Protein AF-A0A0Q7BY85-F1 (afdb_monomer)

Foldseek 3Di:
DDDDDDDDDDDDDPPDDPPPPPPPPPPPPPPPPPPVLQDAALVQCVFQPCLFVLCQVQDDDDADPAKFKKKWKFWAAQQFTHDIDIDRDDPVRSVSNVVSNRVTGTHDPVDGTHMYMWIWMAHHPVVDGIGIGGDDPPPVVVVVVSDDDD

pLDDT: mean 77.06, std 17.17, range [41.84, 96.75]

Secondary structure (DSSP, 8-state):
---------------------------------------EE--HHHHSTT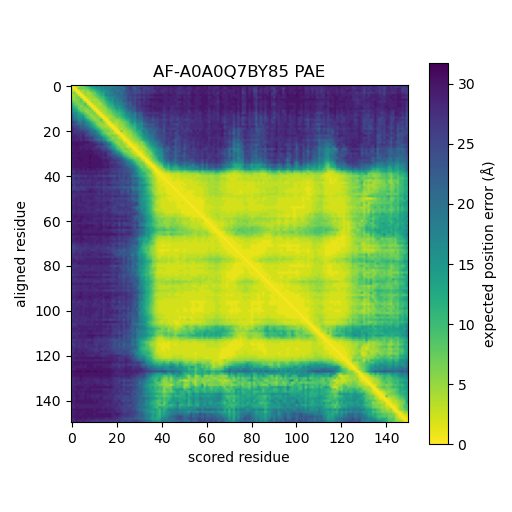HHHHHHHH--PPP-SS-EEEEEEEEEETTEEEEEEEES--HHHHHHHHHHHTT------S-SSEEEEEEEEE--TTS-SEEEEEPPTT-HHHHTTSSPP-

Mean predicted aligned error: 13.97 Å

Radius of gyration: 30.47 Å; Cα contacts (8 Å, |Δi|>4): 196; chains: 1; bounding box: 104×59×35 Å

Solvent-accessible surface area (backbone atoms only — not comparable to full-atom values): 9446 Å² total; per-residue (Å²): 135,90,84,86,87,78,92,80,89,78,90,77,80,89,77,83,72,79,81,79,79,73,79,73,80,70,66,78,79,76,71,78,73,67,67,71,66,60,65,76,37,33,68,52,63,82,39,26,62,64,49,48,58,50,44,44,72,61,52,84,72,79,81,37,92,62,63,45,70,23,40,42,32,33,28,34,50,87,28,38,56,39,80,76,45,72,45,81,58,57,76,83,51,50,62,56,53,53,57,44,52,54,68,47,67,30,62,61,86,84,62,74,63,42,31,39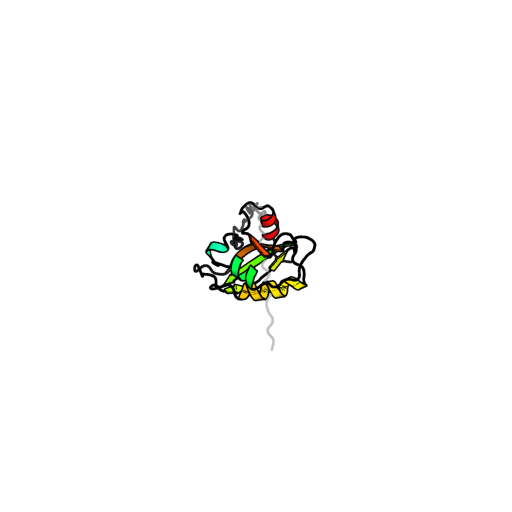,40,35,38,39,35,38,37,17,74,90,70,69,47,62,44,60,43,67,46,62,94,82,40,73,70,55,72,72,59,76,57,77,86,130

Structure (mmCIF, N/CA/C/O backbone):
data_AF-A0A0Q7BY85-F1
#
_entry.id   AF-A0A0Q7BY85-F1
#
loop_
_atom_site.group_PDB
_atom_site.id
_atom_site.type_symbol
_atom_site.label_atom_id
_atom_site.label_alt_id
_atom_site.label_comp_id
_atom_site.label_asym_id
_atom_site.label_entity_id
_atom_site.label_seq_id
_atom_site.pdbx_PDB_ins_code
_atom_site.Cartn_x
_atom_site.Cartn_y
_atom_site.Cartn_z
_atom_site.occupancy
_atom_site.B_iso_or_equiv
_atom_site.auth_seq_id
_atom_site.auth_comp_id
_atom_site.auth_asym_id
_atom_site.auth_atom_id
_atom_site.pdbx_PDB_model_num
ATOM 1 N N . MET A 1 1 ? -81.383 16.362 3.236 1.00 42.00 1 MET A N 1
ATOM 2 C CA . MET A 1 1 ? -81.939 17.353 4.188 1.00 42.00 1 MET A CA 1
ATOM 3 C C . MET A 1 1 ? -80.758 17.997 4.906 1.00 42.00 1 MET A C 1
ATOM 5 O O . MET A 1 1 ? -80.122 17.336 5.704 1.00 42.00 1 MET A O 1
ATOM 9 N N . SER A 1 2 ? -80.199 19.069 4.348 1.00 50.09 2 SER A N 1
ATOM 10 C CA . SER A 1 2 ? -80.450 20.468 4.737 1.00 50.09 2 SER A CA 1
ATOM 11 C C . SER A 1 2 ? -80.138 20.751 6.209 1.00 50.09 2 SER A C 1
ATOM 13 O O . SER A 1 2 ? -80.905 20.327 7.070 1.00 50.09 2 SER A O 1
ATOM 15 N N . ARG A 1 3 ? -79.041 21.482 6.465 1.00 54.78 3 ARG A N 1
ATOM 16 C CA . ARG A 1 3 ? -78.915 22.456 7.562 1.00 54.78 3 ARG A CA 1
ATOM 17 C C . ARG A 1 3 ? -77.667 23.331 7.398 1.00 54.78 3 ARG A C 1
ATOM 19 O O . ARG A 1 3 ? -76.546 22.934 7.685 1.00 54.78 3 ARG A O 1
ATOM 26 N N . THR A 1 4 ? -77.934 24.518 6.871 1.00 55.81 4 THR A N 1
ATOM 27 C CA . THR A 1 4 ? -77.154 25.756 6.932 1.00 55.81 4 THR A CA 1
ATOM 28 C C . THR A 1 4 ? -77.081 26.326 8.360 1.00 55.81 4 THR A C 1
ATOM 30 O O . THR A 1 4 ? -77.811 25.868 9.238 1.00 55.81 4 THR A O 1
ATOM 33 N N . PHE A 1 5 ? -76.280 27.399 8.495 1.00 54.56 5 PHE A N 1
ATOM 34 C CA . PHE A 1 5 ? -76.101 28.354 9.613 1.00 54.56 5 PHE A CA 1
ATOM 35 C C . PHE A 1 5 ? -74.905 28.041 10.538 1.00 54.56 5 PHE A C 1
ATOM 37 O O . PHE A 1 5 ? -74.710 26.899 10.920 1.00 54.56 5 PHE A O 1
ATOM 44 N N . ALA A 1 6 ? -74.036 28.980 10.930 1.00 53.97 6 ALA A N 1
ATOM 45 C CA . ALA A 1 6 ? -74.128 30.438 10.956 1.00 53.97 6 ALA A CA 1
ATOM 46 C C . ALA A 1 6 ? -72.740 31.103 10.844 1.00 53.97 6 ALA A C 1
ATOM 48 O O . ALA A 1 6 ? -71.741 30.605 11.358 1.00 53.97 6 ALA A O 1
ATOM 49 N N . PHE A 1 7 ? -72.734 32.272 10.203 1.00 51.97 7 PHE A N 1
ATOM 50 C CA . PHE A 1 7 ? -71.717 33.314 10.314 1.00 51.97 7 PHE A CA 1
ATOM 51 C C . PHE A 1 7 ? -71.550 33.747 11.780 1.00 51.97 7 PHE A C 1
ATOM 53 O O . PHE A 1 7 ? -72.534 34.136 12.408 1.00 51.97 7 PHE A O 1
ATOM 60 N N . VAL A 1 8 ? -70.314 33.790 12.282 1.00 64.75 8 VAL A N 1
ATOM 61 C CA . VAL A 1 8 ? -69.937 34.657 13.409 1.00 64.75 8 VAL A CA 1
ATOM 62 C C . VAL A 1 8 ? -68.663 35.400 13.021 1.00 64.75 8 VAL A C 1
ATOM 64 O O . VAL A 1 8 ? -67.565 34.851 13.017 1.00 64.75 8 VAL A O 1
ATOM 67 N N . LEU A 1 9 ? -68.853 36.666 12.652 1.00 62.50 9 LEU A N 1
ATOM 68 C CA . LEU A 1 9 ? -67.832 37.706 12.652 1.00 62.50 9 LEU A CA 1
ATOM 69 C C . LEU A 1 9 ? -67.509 38.042 14.110 1.00 62.50 9 LEU A C 1
ATOM 71 O O . LEU A 1 9 ? -68.399 38.477 14.836 1.00 62.50 9 LEU A O 1
ATOM 75 N N . LEU A 1 10 ? -66.247 37.920 14.519 1.00 55.88 10 LEU A N 1
ATOM 76 C CA . LEU A 1 10 ? -65.740 38.702 15.643 1.00 55.88 10 LEU A CA 1
ATOM 77 C C . LEU A 1 10 ? -64.317 39.168 15.339 1.00 55.88 10 LEU A C 1
ATOM 79 O O . LEU A 1 10 ? -63.359 38.398 15.340 1.00 55.88 10 LEU A O 1
ATOM 83 N N . ALA A 1 11 ? -64.222 40.457 15.031 1.00 56.47 11 ALA A N 1
ATOM 84 C CA . ALA A 1 11 ? -62.986 41.207 14.987 1.00 56.47 11 ALA A CA 1
ATOM 85 C C . ALA A 1 11 ? -62.420 41.341 16.407 1.00 56.47 11 ALA A C 1
ATOM 87 O O . ALA A 1 11 ? -63.144 41.737 17.318 1.00 56.47 11 ALA A O 1
ATOM 88 N N . ALA A 1 12 ? -61.126 41.084 16.585 1.00 56.03 12 ALA A N 1
ATOM 89 C CA . ALA A 1 12 ? -60.394 41.582 17.741 1.00 56.03 12 ALA A CA 1
ATOM 90 C C . ALA A 1 12 ? -58.905 41.745 17.407 1.00 56.03 12 ALA A C 1
ATOM 92 O O . ALA A 1 12 ? -58.166 40.777 17.281 1.00 56.03 12 ALA A O 1
ATOM 93 N N . ALA A 1 13 ? -58.524 43.015 17.264 1.00 55.47 13 ALA A N 1
ATOM 94 C CA . ALA A 1 13 ? -57.234 43.593 17.624 1.00 55.47 13 ALA A CA 1
ATOM 95 C C . ALA A 1 13 ? -55.963 42.855 17.159 1.00 55.47 13 ALA A C 1
ATOM 97 O O . ALA A 1 13 ? -55.360 42.079 17.900 1.00 55.47 13 ALA A O 1
ATOM 98 N N . LEU A 1 14 ? -55.463 43.234 15.976 1.00 52.00 14 LEU A N 1
ATOM 99 C CA . LEU A 1 14 ? -54.035 43.127 15.680 1.00 52.00 14 LEU A CA 1
ATOM 100 C C . LEU A 1 14 ? -53.264 44.066 16.621 1.00 52.00 14 LEU A C 1
ATOM 102 O O . LEU A 1 14 ? -53.084 45.248 16.335 1.00 52.00 14 LEU A O 1
ATOM 106 N N . ALA A 1 15 ? -52.817 43.532 17.754 1.00 55.16 15 ALA A N 1
ATOM 107 C CA . ALA A 1 15 ? -51.759 44.135 18.545 1.00 55.16 15 ALA A CA 1
ATOM 108 C C . ALA A 1 15 ? -50.447 44.004 17.758 1.00 55.16 15 ALA A C 1
ATOM 110 O O . ALA A 1 15 ? -49.866 42.926 17.641 1.00 55.16 15 ALA A O 1
ATOM 111 N N . SER A 1 16 ? -50.002 45.115 17.182 1.00 51.88 16 SER A N 1
ATOM 112 C CA . SER A 1 16 ? -48.689 45.274 16.569 1.00 51.88 16 SER A CA 1
ATOM 113 C C . SER A 1 16 ? -47.602 45.199 17.645 1.00 51.88 16 SER A C 1
ATOM 115 O O . SER A 1 16 ? -47.212 46.213 18.223 1.00 51.88 16 SER A O 1
ATOM 117 N N . LEU A 1 17 ? -47.126 43.988 17.931 1.00 62.72 17 LEU A N 1
ATOM 118 C CA . LEU A 1 17 ? -45.869 43.777 18.643 1.00 62.72 17 LEU A CA 1
ATOM 119 C C . LEU A 1 17 ? -44.714 44.040 17.663 1.00 62.72 17 LEU A C 1
ATOM 121 O O . LEU A 1 17 ? -44.714 43.458 16.574 1.00 62.72 17 LEU A O 1
ATOM 125 N N . PRO A 1 18 ? -43.732 44.895 18.000 1.00 63.00 18 PRO A N 1
ATOM 126 C CA . PRO A 1 18 ? -42.525 44.994 17.199 1.00 63.00 18 PRO A CA 1
ATOM 127 C C . PRO A 1 18 ? -41.798 43.643 17.249 1.00 63.00 18 PRO A C 1
ATOM 129 O O . PRO A 1 18 ? -41.703 43.043 18.326 1.00 63.00 18 PRO A O 1
ATOM 132 N N . PRO A 1 19 ? -41.275 43.141 16.118 1.00 67.31 19 PRO A N 1
ATOM 133 C CA . PRO A 1 19 ? -40.422 41.970 16.143 1.00 67.31 19 PRO A CA 1
ATOM 134 C C . PRO A 1 19 ? -39.188 42.327 16.968 1.00 67.31 19 PRO A C 1
ATOM 136 O O . PRO A 1 19 ? -38.383 43.175 16.582 1.00 67.31 19 PRO A O 1
ATOM 139 N N . VAL A 1 20 ? -39.049 41.697 18.133 1.00 65.00 20 VAL A N 1
ATOM 140 C CA . VAL A 1 20 ? -37.791 41.719 18.870 1.00 65.00 20 VAL A CA 1
ATOM 141 C C . VAL A 1 20 ? -36.815 40.963 17.985 1.00 65.00 20 VAL A C 1
ATOM 143 O O . VAL A 1 20 ? -36.887 39.741 17.865 1.00 65.00 20 VAL A O 1
ATOM 146 N N . CYS A 1 21 ? -35.962 41.708 17.288 1.00 55.94 21 CYS A N 1
ATOM 147 C CA . CYS A 1 21 ? -34.857 41.160 16.529 1.00 55.94 21 CYS A CA 1
ATOM 148 C C . CYS A 1 21 ? -33.902 40.541 17.554 1.00 55.94 21 CYS A C 1
ATOM 150 O O . CYS A 1 21 ? -33.009 41.201 18.085 1.00 55.94 21 CYS A O 1
ATOM 152 N N . GLN A 1 22 ? -34.161 39.287 17.924 1.00 59.50 22 GLN A N 1
ATOM 153 C CA . GLN A 1 22 ? -33.190 38.483 18.632 1.00 59.50 22 GLN A CA 1
ATOM 154 C C . GLN A 1 22 ? -32.069 38.258 17.632 1.00 59.50 22 GLN A C 1
ATOM 156 O O . GLN A 1 22 ? -32.170 37.412 16.745 1.00 59.50 22 GLN A O 1
ATOM 161 N N . ALA A 1 23 ? -31.022 39.072 17.752 1.00 56.41 23 ALA A N 1
ATOM 162 C CA . ALA A 1 23 ? -29.717 38.749 17.224 1.00 56.41 23 ALA A CA 1
ATOM 163 C C . ALA A 1 23 ? -29.317 37.426 17.881 1.00 56.41 23 ALA A C 1
ATOM 165 O O . ALA A 1 23 ? -28.749 37.391 18.970 1.00 56.41 23 ALA A O 1
ATOM 166 N N . GLN A 1 24 ? -29.727 36.328 17.251 1.00 56.22 24 GLN A N 1
ATOM 167 C CA . GLN A 1 24 ? -29.248 35.004 17.560 1.00 56.22 24 GLN A CA 1
ATOM 168 C C . GLN A 1 24 ? -27.769 35.051 17.213 1.00 56.22 24 GLN A C 1
ATOM 170 O O . GLN A 1 24 ? -27.371 34.887 16.061 1.00 56.22 24 GLN A O 1
ATOM 175 N N . THR A 1 25 ? -26.942 35.320 18.218 1.00 56.91 25 THR A N 1
ATOM 176 C CA . THR A 1 25 ? -25.543 34.919 18.241 1.00 56.91 25 THR A CA 1
ATOM 177 C C . THR A 1 25 ? -25.529 33.397 18.236 1.00 56.91 25 THR A C 1
ATOM 179 O O . THR A 1 25 ? -25.259 32.731 19.231 1.00 56.91 25 THR A O 1
ATOM 182 N N . SER A 1 26 ? -25.865 32.841 17.073 1.00 54.44 26 SER A N 1
ATOM 183 C CA . SER A 1 26 ? -25.487 31.506 16.669 1.00 54.44 26 SER A CA 1
ATOM 184 C C . SER A 1 26 ? -23.969 31.532 16.597 1.00 54.44 26 SER A C 1
ATOM 186 O O . SER A 1 26 ? -23.382 31.775 15.543 1.00 54.44 26 SER A O 1
ATOM 188 N N . LEU A 1 27 ? -23.324 31.332 17.747 1.00 61.50 27 LEU A N 1
ATOM 189 C CA . LEU A 1 27 ? -21.965 30.827 17.765 1.00 61.50 27 LEU A CA 1
ATOM 190 C C . LEU A 1 27 ? -21.966 29.622 16.822 1.00 61.50 27 LEU A C 1
ATOM 192 O O . LEU A 1 27 ? -22.842 28.765 16.975 1.00 61.50 27 LEU A O 1
ATOM 196 N N . PRO A 1 28 ? -21.074 29.566 15.819 1.00 55.88 28 PRO A N 1
ATOM 197 C CA . PRO A 1 28 ? -20.979 28.386 14.985 1.00 55.88 28 PRO A CA 1
ATOM 198 C C . PRO A 1 28 ? -20.810 27.205 15.933 1.00 55.88 28 PRO A C 1
ATOM 200 O O . PRO A 1 28 ? -19.857 27.162 16.715 1.00 55.88 28 PRO A O 1
ATOM 203 N N . HIS A 1 29 ? -21.779 26.290 15.923 1.00 52.84 29 HIS A N 1
ATOM 204 C CA . HIS A 1 29 ? -21.624 25.023 16.604 1.00 52.84 29 HIS A CA 1
ATOM 205 C C . HIS A 1 29 ? -20.533 24.305 15.820 1.00 52.84 29 HIS A C 1
ATOM 207 O O . HIS A 1 29 ? -20.784 23.675 14.795 1.00 52.84 29 HIS A O 1
ATOM 213 N N . VAL A 1 30 ? -19.285 24.522 16.239 1.00 50.16 30 VAL A N 1
ATOM 214 C CA . VAL A 1 30 ? -18.157 23.721 15.802 1.00 50.16 30 VAL A CA 1
ATOM 215 C C . VAL A 1 30 ? -18.448 22.366 16.407 1.00 50.16 30 VAL A C 1
ATOM 217 O O . VAL A 1 30 ? -18.169 22.107 17.577 1.00 50.16 30 VAL A O 1
ATOM 220 N N . ASP A 1 31 ? -19.144 21.554 15.627 1.00 42.00 31 ASP A N 1
ATOM 221 C CA . ASP A 1 31 ? -19.342 20.157 15.902 1.00 42.00 31 ASP A CA 1
ATOM 222 C C . ASP A 1 31 ? -17.941 19.543 15.873 1.00 42.00 31 ASP A C 1
ATOM 224 O O . ASP A 1 31 ? -17.425 19.130 14.835 1.00 42.00 31 ASP A O 1
ATOM 228 N N . VAL A 1 32 ? -17.283 19.516 17.038 1.00 48.44 32 VAL A N 1
ATOM 229 C CA . VAL A 1 32 ? -16.123 18.662 17.298 1.00 48.44 32 VAL A CA 1
ATOM 230 C C . VAL A 1 32 ? -16.630 17.221 17.413 1.00 48.44 32 VAL A C 1
ATOM 232 O O . VAL A 1 32 ? -16.226 16.448 18.276 1.00 48.44 32 VAL A O 1
ATOM 235 N N . SER A 1 33 ? -17.465 16.803 16.465 1.00 41.84 33 SER A N 1
ATOM 236 C CA . SER A 1 33 ? -17.325 15.533 15.788 1.00 41.84 33 SER A CA 1
ATOM 237 C C . SER A 1 33 ? -15.917 15.472 15.204 1.00 41.84 33 SER A C 1
ATOM 239 O O . SER A 1 33 ? -15.699 15.439 13.993 1.00 41.84 33 SER A O 1
ATOM 241 N N . ALA A 1 34 ? -14.926 15.378 16.090 1.00 43.56 34 ALA A N 1
ATOM 242 C CA . ALA A 1 34 ? -13.756 14.580 15.851 1.00 43.56 34 ALA A CA 1
ATOM 243 C C . ALA A 1 34 ? -14.283 13.161 15.597 1.00 43.56 34 ALA A C 1
ATOM 245 O O . ALA A 1 34 ? -14.187 12.268 16.438 1.00 43.56 34 ALA A O 1
ATOM 246 N N . ARG A 1 35 ? -14.812 12.927 14.383 1.00 45.94 35 ARG A N 1
ATOM 247 C CA . ARG A 1 35 ? -14.462 11.728 13.641 1.00 45.94 35 ARG A CA 1
ATOM 248 C C . ARG A 1 35 ? -12.972 11.646 13.879 1.00 45.94 35 ARG A C 1
ATOM 250 O O . ARG A 1 35 ? -12.233 12.463 13.338 1.00 45.94 35 ARG A O 1
ATOM 257 N N . ARG A 1 36 ? -12.551 10.767 14.791 1.00 49.88 36 ARG A N 1
ATOM 258 C CA . ARG A 1 36 ? -11.169 10.321 14.863 1.00 49.88 36 ARG A CA 1
ATOM 259 C C . ARG A 1 36 ? -10.907 9.838 13.451 1.00 49.88 36 ARG A C 1
ATOM 261 O O . ARG A 1 36 ? -11.280 8.719 13.112 1.00 49.88 36 ARG A O 1
ATOM 268 N N . ALA A 1 37 ? -10.426 10.732 12.591 1.00 54.31 37 ALA A N 1
ATOM 269 C CA . ALA A 1 37 ? -9.957 10.390 11.275 1.00 54.31 37 ALA A CA 1
ATOM 270 C C . ALA A 1 37 ? -8.919 9.332 11.591 1.00 54.31 37 ALA A C 1
ATOM 272 O O . ALA A 1 37 ? -7.964 9.643 12.301 1.00 54.31 37 ALA A O 1
ATOM 273 N N . ALA A 1 38 ? -9.239 8.075 11.270 1.00 63.44 38 ALA A N 1
ATOM 274 C CA . ALA A 1 38 ? -8.496 6.928 11.764 1.00 63.44 38 ALA A CA 1
ATOM 275 C C . ALA A 1 38 ? -7.017 7.214 11.520 1.00 63.44 38 ALA A C 1
ATOM 277 O O . ALA A 1 38 ? -6.606 7.366 10.366 1.00 63.44 38 ALA A O 1
ATOM 278 N N . GLN A 1 39 ? -6.283 7.442 12.614 1.00 77.69 39 GLN A N 1
ATOM 279 C CA . GLN A 1 39 ? -4.963 8.045 12.548 1.00 77.69 39 GLN A CA 1
ATOM 280 C C . GLN A 1 39 ? -4.083 7.108 11.735 1.00 77.69 39 GLN A C 1
ATOM 282 O O . GLN A 1 39 ? -4.015 5.914 12.032 1.00 77.69 39 GLN A O 1
ATOM 287 N N . LEU A 1 40 ? -3.478 7.630 10.670 1.00 86.19 40 LEU A N 1
ATOM 288 C CA . LEU A 1 40 ? -2.638 6.822 9.805 1.00 86.19 40 LEU A CA 1
ATOM 289 C C . LEU A 1 40 ? -1.359 6.469 10.564 1.00 86.19 40 LEU A C 1
ATOM 291 O O . LEU A 1 40 ? -0.571 7.347 10.911 1.00 86.19 40 LEU A O 1
ATOM 295 N N . ARG A 1 41 ? -1.179 5.182 10.846 1.00 90.62 41 ARG A N 1
ATOM 296 C CA . ARG A 1 41 ? -0.040 4.645 11.589 1.00 90.62 41 ARG A CA 1
ATOM 297 C C . ARG A 1 41 ? 1.068 4.191 10.647 1.00 90.62 41 ARG A C 1
ATOM 299 O O . ARG A 1 41 ? 0.809 3.718 9.544 1.00 90.62 41 ARG A O 1
ATOM 306 N N . VAL A 1 42 ? 2.307 4.293 11.109 1.00 90.56 42 VAL A N 1
ATOM 307 C CA . VAL A 1 42 ? 3.512 3.914 10.344 1.00 90.56 42 VAL A CA 1
ATOM 308 C C . VAL A 1 42 ? 4.339 2.836 11.041 1.00 90.56 42 VAL A C 1
ATOM 310 O O . VAL A 1 42 ? 5.278 2.285 10.472 1.00 90.56 42 VAL A O 1
ATOM 313 N N . ASP A 1 43 ? 3.964 2.474 12.267 1.00 90.94 43 ASP A N 1
ATOM 314 C CA . ASP A 1 43 ? 4.623 1.473 13.101 1.00 90.94 43 ASP A CA 1
ATOM 315 C C . ASP A 1 43 ? 4.180 0.039 12.766 1.00 90.94 43 ASP A C 1
ATOM 317 O O . ASP A 1 43 ? 3.892 -0.769 13.648 1.00 90.94 43 ASP A O 1
ATOM 321 N N . VAL A 1 44 ? 4.162 -0.287 11.467 1.00 91.75 44 VAL A N 1
ATOM 322 C CA . VAL A 1 44 ? 3.697 -1.576 10.919 1.00 91.75 44 VAL A CA 1
ATOM 323 C C . VAL A 1 44 ? 4.405 -2.765 11.567 1.00 91.75 44 VAL A C 1
ATOM 325 O O . VAL A 1 44 ? 3.756 -3.746 11.909 1.00 91.75 44 VAL A O 1
ATOM 328 N N . PHE A 1 45 ? 5.711 -2.657 11.820 1.00 92.50 45 PHE A N 1
ATOM 329 C CA . PHE A 1 45 ? 6.523 -3.724 12.418 1.00 92.50 45 PHE A CA 1
ATOM 330 C C . PHE A 1 45 ? 6.050 -4.169 13.811 1.00 92.50 45 PHE A C 1
ATOM 332 O O . PHE A 1 45 ? 6.293 -5.309 14.203 1.00 92.50 45 PHE A O 1
ATOM 339 N N . LYS A 1 46 ? 5.382 -3.290 14.574 1.00 91.56 46 LYS A N 1
ATOM 340 C CA . LYS A 1 46 ? 4.853 -3.640 15.902 1.00 91.56 46 LYS A CA 1
ATOM 341 C C . LYS A 1 46 ? 3.627 -4.542 15.806 1.00 91.56 46 LYS A C 1
ATOM 343 O O . LYS A 1 46 ? 3.370 -5.327 16.717 1.00 91.56 46 LYS A O 1
ATOM 348 N N . VAL A 1 47 ? 2.870 -4.397 14.722 1.00 93.12 47 VAL A N 1
ATOM 349 C CA . VAL A 1 47 ? 1.565 -5.033 14.533 1.00 93.12 47 VAL A CA 1
ATOM 350 C C . VAL A 1 47 ? 1.688 -6.253 13.625 1.00 93.12 47 VAL A C 1
ATOM 352 O O . VAL A 1 47 ? 1.143 -7.301 13.945 1.00 93.12 47 VAL A O 1
ATOM 355 N N . CYS A 1 48 ? 2.475 -6.159 12.557 1.00 93.56 48 CYS A N 1
ATOM 356 C CA . CYS A 1 48 ? 2.761 -7.235 11.612 1.00 93.56 48 CYS A CA 1
ATOM 357 C C . CYS A 1 48 ? 4.266 -7.573 11.672 1.00 93.56 48 CYS A C 1
ATOM 359 O O . CYS A 1 48 ? 5.060 -7.017 10.902 1.00 93.56 48 CYS A O 1
ATOM 361 N N . PRO A 1 49 ? 4.707 -8.416 12.622 1.00 92.44 49 PRO A N 1
ATOM 362 C CA . PRO A 1 49 ? 6.112 -8.803 12.721 1.00 92.44 49 PRO A CA 1
ATOM 363 C C . PRO A 1 49 ? 6.542 -9.601 11.480 1.00 92.44 49 PRO A C 1
ATOM 365 O O . PRO A 1 49 ? 5.800 -10.448 10.995 1.00 92.44 49 PRO A O 1
ATOM 368 N N . GLY A 1 50 ? 7.738 -9.330 10.953 1.00 92.44 50 GLY A N 1
ATOM 369 C CA . GLY A 1 50 ? 8.268 -10.027 9.770 1.00 92.44 50 GLY A CA 1
ATOM 370 C C . GLY A 1 50 ? 7.629 -9.627 8.432 1.00 92.44 50 GLY A C 1
ATOM 371 O O . GLY A 1 50 ? 7.846 -10.293 7.420 1.00 92.44 50 GLY A O 1
ATOM 372 N N . TYR A 1 51 ? 6.825 -8.553 8.394 1.00 94.38 51 TYR A N 1
ATOM 373 C CA . TYR A 1 51 ? 6.138 -8.134 7.166 1.00 94.38 51 TYR A CA 1
ATOM 374 C C . TYR A 1 51 ? 7.101 -7.817 6.012 1.00 94.38 51 TYR A C 1
ATOM 376 O O . TYR A 1 51 ? 6.781 -8.088 4.857 1.00 94.38 51 TYR A O 1
ATOM 384 N N . ALA A 1 52 ? 8.273 -7.251 6.313 1.00 92.19 52 ALA A N 1
ATOM 385 C CA . ALA A 1 52 ? 9.255 -6.861 5.309 1.00 92.19 52 ALA A CA 1
ATOM 386 C C . ALA A 1 52 ? 9.872 -8.092 4.633 1.00 92.19 52 ALA A C 1
ATOM 388 O O . ALA A 1 52 ? 9.958 -8.149 3.406 1.00 92.19 52 ALA A O 1
ATOM 389 N N . GLU A 1 53 ? 10.238 -9.100 5.422 1.00 91.56 53 GLU A N 1
ATOM 390 C CA . GLU A 1 53 ? 10.748 -10.384 4.955 1.00 91.56 53 GLU A CA 1
ATOM 391 C C . GLU A 1 53 ? 9.691 -11.119 4.131 1.00 91.56 53 GLU A C 1
ATOM 393 O O . GLU A 1 53 ? 9.977 -11.539 3.011 1.00 91.56 53 GLU A O 1
ATOM 398 N N . HIS A 1 54 ? 8.453 -11.180 4.628 1.00 93.69 54 HIS A N 1
ATOM 399 C CA . HIS A 1 54 ? 7.349 -11.827 3.923 1.00 93.69 54 HIS A CA 1
ATOM 400 C C . HIS A 1 54 ? 7.048 -11.151 2.578 1.00 93.69 54 HIS A C 1
ATOM 402 O O . HIS A 1 54 ? 6.829 -11.823 1.571 1.00 93.69 54 HIS A O 1
ATOM 408 N N . LEU A 1 55 ? 7.086 -9.815 2.531 1.00 92.44 55 LEU A N 1
ATOM 409 C CA . LEU A 1 55 ? 6.948 -9.066 1.283 1.00 92.44 55 LEU A CA 1
ATOM 410 C C . LEU A 1 55 ? 8.103 -9.351 0.329 1.00 92.44 55 LEU A C 1
ATOM 412 O O . LEU A 1 55 ? 7.855 -9.611 -0.841 1.00 92.44 55 LEU A O 1
ATOM 416 N N . ARG A 1 56 ? 9.346 -9.339 0.813 1.00 90.69 56 ARG A N 1
ATOM 417 C CA . ARG A 1 56 ? 10.535 -9.620 -0.002 1.00 90.69 56 ARG A CA 1
ATOM 418 C C . ARG A 1 56 ? 10.510 -11.028 -0.604 1.00 90.69 56 ARG A C 1
ATOM 420 O O . ARG A 1 56 ? 10.921 -11.200 -1.745 1.00 90.69 56 ARG A O 1
ATOM 427 N N . GLU A 1 57 ? 10.030 -12.022 0.138 1.00 90.38 57 GLU A N 1
ATOM 428 C CA . GLU A 1 57 ? 9.975 -13.422 -0.306 1.00 90.38 57 GLU A CA 1
ATOM 429 C C . GLU A 1 57 ? 8.753 -13.721 -1.186 1.00 90.38 57 GLU A C 1
ATOM 431 O O . GLU A 1 57 ? 8.850 -14.451 -2.177 1.00 90.38 57 GLU A O 1
ATOM 436 N N . GLY A 1 58 ? 7.599 -13.146 -0.841 1.00 91.31 58 GLY A N 1
ATOM 437 C CA . GLY A 1 58 ? 6.340 -13.364 -1.550 1.00 91.31 58 GLY A CA 1
ATOM 438 C C . GLY A 1 58 ? 6.212 -12.546 -2.834 1.00 91.31 58 GLY A C 1
ATOM 439 O O . GLY A 1 58 ? 5.533 -12.968 -3.777 1.00 91.31 58 GLY A O 1
ATOM 440 N N . LEU A 1 59 ? 6.849 -11.373 -2.904 1.00 91.12 59 LEU A N 1
ATOM 441 C CA . LEU A 1 59 ? 6.796 -10.515 -4.082 1.00 91.12 59 LEU A CA 1
ATOM 442 C C . LEU A 1 59 ? 7.894 -10.877 -5.072 1.00 91.12 59 LEU A C 1
ATOM 444 O O . LEU A 1 59 ? 9.055 -10.508 -4.938 1.00 91.12 59 LEU A O 1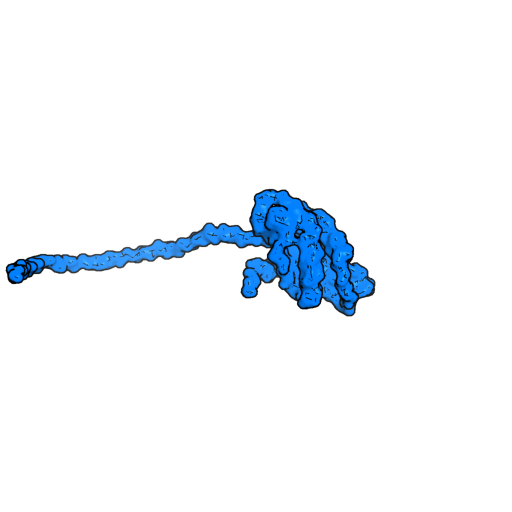
ATOM 448 N N . ARG A 1 60 ? 7.475 -11.542 -6.143 1.00 86.62 60 ARG A N 1
ATOM 449 C CA . ARG A 1 60 ? 8.285 -11.734 -7.343 1.00 86.62 60 ARG A CA 1
ATOM 450 C C . ARG A 1 60 ? 7.893 -10.679 -8.365 1.00 86.62 60 ARG A C 1
ATOM 452 O O . ARG A 1 60 ? 6.980 -10.902 -9.159 1.00 86.62 60 ARG A O 1
ATOM 459 N N . LEU A 1 61 ? 8.520 -9.510 -8.277 1.00 85.75 61 LEU A N 1
ATOM 460 C CA . LEU A 1 61 ? 8.349 -8.439 -9.257 1.00 85.75 61 LEU A CA 1
ATOM 461 C C . LEU A 1 61 ? 9.425 -8.556 -10.351 1.00 85.75 61 LEU A C 1
ATOM 463 O O . LEU A 1 61 ? 10.532 -9.014 -10.060 1.00 85.75 61 LEU A O 1
ATOM 467 N N . PRO A 1 62 ? 9.109 -8.199 -11.609 1.00 86.31 62 PRO A N 1
ATOM 468 C CA . PRO A 1 62 ? 10.097 -8.186 -12.687 1.00 86.31 62 PRO A CA 1
ATOM 469 C C . PRO A 1 62 ? 11.179 -7.137 -12.398 1.00 86.31 62 PRO A C 1
ATOM 471 O O . PRO A 1 62 ? 10.848 -6.114 -11.811 1.00 86.31 62 PRO A O 1
ATOM 474 N N . PRO A 1 63 ? 12.438 -7.330 -12.817 1.00 84.75 63 PRO A N 1
ATOM 475 C CA . PRO A 1 63 ? 13.489 -6.342 -12.584 1.00 84.75 63 PRO A CA 1
ATOM 476 C C . PRO A 1 63 ? 13.131 -4.984 -13.204 1.00 84.75 63 PRO A C 1
ATOM 478 O O . PRO A 1 63 ? 12.510 -4.920 -14.266 1.00 84.75 63 PRO A O 1
ATOM 481 N N . VAL A 1 64 ? 13.548 -3.904 -12.544 1.00 83.50 64 VAL A N 1
ATOM 482 C CA . VAL A 1 64 ? 13.366 -2.522 -13.011 1.00 83.50 64 VAL A CA 1
ATOM 483 C C . VAL A 1 64 ? 14.714 -1.878 -13.323 1.00 83.50 64 VAL A C 1
ATOM 485 O O . VAL A 1 64 ? 15.714 -2.175 -12.669 1.00 83.50 64 VAL A O 1
ATOM 488 N N . SER A 1 65 ? 14.742 -1.004 -14.331 1.00 82.75 65 SER A N 1
ATOM 489 C CA . SER A 1 65 ? 15.931 -0.217 -14.683 1.00 82.75 65 SER A CA 1
ATOM 490 C C . SER A 1 65 ? 16.214 0.866 -13.644 1.00 82.75 65 SER A C 1
ATOM 492 O O . SER A 1 65 ? 17.360 1.086 -13.270 1.00 82.75 65 SER A O 1
ATOM 494 N N . GLU A 1 66 ? 15.158 1.501 -13.137 1.00 84.88 66 GLU A N 1
ATOM 495 C CA . GLU A 1 66 ? 15.225 2.532 -12.107 1.00 84.88 66 GLU A CA 1
ATOM 496 C C . GLU A 1 66 ? 14.433 2.099 -10.876 1.00 84.88 66 GLU A C 1
ATOM 498 O O . GLU A 1 66 ? 13.364 1.489 -10.976 1.00 84.88 66 GLU A O 1
ATOM 503 N N . GLY A 1 67 ? 14.966 2.414 -9.695 1.00 85.25 67 GLY A N 1
ATOM 504 C CA . GLY A 1 67 ? 14.291 2.101 -8.446 1.00 85.25 67 GLY A CA 1
ATOM 505 C C . GLY A 1 67 ? 12.936 2.808 -8.350 1.00 85.25 67 GLY A C 1
ATOM 506 O O . GLY A 1 67 ? 12.824 3.988 -8.665 1.00 85.25 67 GLY A O 1
ATOM 507 N N . THR A 1 68 ? 11.907 2.097 -7.896 1.00 87.44 68 THR A N 1
ATOM 508 C CA . THR A 1 68 ? 10.548 2.635 -7.745 1.00 87.44 68 THR A CA 1
ATOM 509 C C . THR A 1 68 ? 10.126 2.634 -6.281 1.00 87.44 68 THR A C 1
ATOM 511 O O . THR A 1 68 ? 10.112 1.583 -5.636 1.00 87.44 68 THR A O 1
ATOM 514 N N . ASP A 1 69 ? 9.717 3.801 -5.785 1.00 89.62 69 ASP A N 1
ATOM 515 C CA . ASP A 1 69 ? 9.156 3.974 -4.446 1.00 89.62 69 ASP A CA 1
ATOM 516 C C . ASP A 1 69 ? 7.627 3.939 -4.520 1.00 89.62 69 ASP A C 1
ATOM 518 O O . ASP A 1 69 ? 6.991 4.728 -5.220 1.00 89.62 69 ASP A O 1
ATOM 522 N N . MET A 1 70 ? 7.024 2.993 -3.805 1.00 92.06 70 MET A N 1
ATOM 523 C CA . MET A 1 70 ? 5.585 2.758 -3.808 1.00 92.06 70 MET A CA 1
ATOM 524 C C . MET A 1 70 ? 5.039 2.884 -2.402 1.00 92.06 70 MET A C 1
ATOM 526 O O . MET A 1 70 ? 5.446 2.184 -1.478 1.00 92.06 70 MET A O 1
ATOM 530 N N . LEU A 1 71 ? 4.037 3.730 -2.246 1.00 92.00 71 LEU A N 1
ATOM 531 C CA . LEU A 1 71 ? 3.417 3.952 -0.956 1.00 92.00 71 LEU A CA 1
ATOM 532 C C . LEU A 1 71 ? 2.217 3.026 -0.803 1.00 92.00 71 LEU A C 1
ATOM 534 O O . LEU A 1 71 ? 1.249 3.117 -1.563 1.00 92.00 71 LEU A O 1
ATOM 538 N N . VAL A 1 72 ? 2.289 2.128 0.176 1.00 94.69 72 VAL A N 1
ATOM 539 C CA . VAL A 1 72 ? 1.260 1.119 0.435 1.00 94.69 72 VAL A CA 1
ATOM 540 C C . VAL A 1 72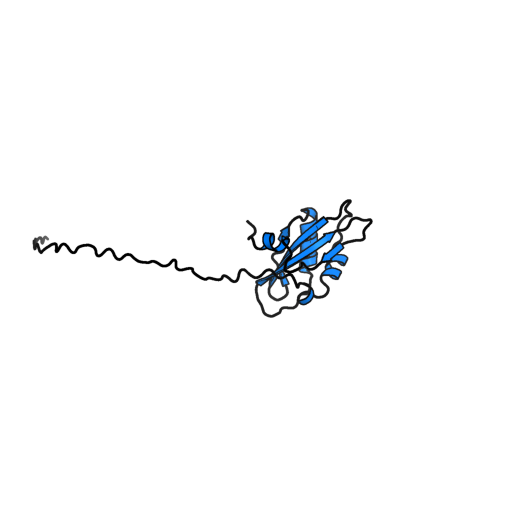 ? 0.459 1.539 1.657 1.00 94.69 72 VAL A C 1
ATOM 542 O O . VAL A 1 72 ? 1.025 1.837 2.707 1.00 94.69 72 VAL A O 1
ATOM 545 N N . ARG A 1 73 ? -0.867 1.553 1.520 1.00 94.19 73 ARG A N 1
ATOM 546 C CA . ARG A 1 73 ? -1.827 1.842 2.591 1.00 94.19 73 ARG A CA 1
ATOM 547 C C . ARG A 1 73 ? -2.730 0.640 2.800 1.00 94.19 73 ARG A C 1
ATOM 549 O O . ARG A 1 73 ? -3.104 0.001 1.822 1.00 94.19 73 ARG A O 1
ATOM 556 N N . PHE A 1 74 ? -3.119 0.348 4.031 1.00 95.19 74 PHE A N 1
ATOM 557 C CA . PHE A 1 74 ? -4.070 -0.727 4.310 1.00 95.19 74 PHE A CA 1
ATOM 558 C C . PHE A 1 74 ? -4.820 -0.500 5.622 1.00 95.19 74 PHE A C 1
ATOM 560 O O . PHE A 1 74 ? -4.427 0.323 6.447 1.00 95.19 74 PHE A O 1
ATOM 567 N N . GLU A 1 75 ? -5.909 -1.238 5.807 1.00 94.00 75 GLU A N 1
ATOM 568 C CA . GLU A 1 75 ? -6.656 -1.304 7.059 1.00 94.00 75 GLU A CA 1
ATOM 569 C C . GLU A 1 75 ? -6.473 -2.655 7.728 1.00 94.00 75 GLU A C 1
ATOM 571 O O . GLU A 1 75 ? -6.522 -3.692 7.065 1.00 94.00 75 GLU A O 1
ATOM 576 N N . LEU A 1 76 ? -6.351 -2.649 9.050 1.00 92.69 76 LEU A N 1
ATOM 577 C CA . LEU A 1 76 ? -6.388 -3.860 9.851 1.00 92.69 76 LEU A CA 1
ATOM 578 C C . LEU A 1 76 ? -7.773 -4.037 10.480 1.00 92.69 76 LEU A C 1
ATOM 580 O O . LEU A 1 76 ? -8.274 -3.157 11.188 1.00 92.69 76 LEU A O 1
ATOM 584 N N . LYS A 1 77 ? -8.392 -5.193 10.228 1.00 90.19 77 LYS A N 1
ATOM 585 C CA . LYS A 1 77 ? -9.688 -5.586 10.795 1.00 90.19 77 LYS A CA 1
ATOM 586 C C . LYS A 1 77 ? -9.556 -6.964 11.424 1.00 90.19 77 LYS A C 1
ATOM 588 O O . LYS A 1 77 ? -9.364 -7.942 10.713 1.00 90.19 77 LYS A O 1
ATOM 593 N N . ALA A 1 78 ? -9.631 -7.022 12.755 1.00 88.25 78 ALA A N 1
ATOM 594 C CA . ALA A 1 78 ? -9.478 -8.259 13.529 1.00 88.25 78 ALA A CA 1
ATOM 595 C C . ALA A 1 78 ? -8.200 -9.052 13.169 1.00 88.25 78 ALA A C 1
ATOM 597 O O . ALA A 1 78 ? -8.246 -10.259 12.971 1.00 88.25 78 ALA A O 1
ATOM 598 N N . GLY A 1 79 ? -7.065 -8.356 13.022 1.00 89.31 79 GLY A N 1
ATOM 599 C CA . GLY A 1 79 ? -5.783 -8.970 12.641 1.00 89.31 79 GLY A CA 1
ATOM 600 C C . GLY A 1 79 ? -5.629 -9.270 11.145 1.00 89.31 79 GLY A C 1
ATOM 601 O O . GLY A 1 79 ? -4.541 -9.622 10.708 1.00 89.31 79 GLY A O 1
ATOM 602 N N . MET A 1 80 ? -6.668 -9.066 10.329 1.00 92.25 80 MET A N 1
ATOM 603 C CA . MET A 1 80 ? -6.602 -9.276 8.882 1.00 92.25 80 MET A CA 1
ATOM 604 C C . MET A 1 80 ? -6.376 -7.972 8.118 1.00 92.25 80 MET A C 1
ATOM 606 O O . MET A 1 80 ? -7.029 -6.953 8.371 1.00 92.25 80 MET A O 1
ATOM 610 N N . VAL A 1 81 ? -5.483 -8.024 7.129 1.00 94.69 81 VAL A N 1
ATOM 611 C CA . VAL A 1 81 ? -5.209 -6.913 6.212 1.00 94.69 81 VAL A CA 1
ATOM 612 C C . VAL A 1 81 ? -6.342 -6.766 5.187 1.00 94.69 81 VAL A C 1
ATOM 614 O O . VAL A 1 81 ? -6.705 -7.701 4.474 1.00 94.69 81 VAL A O 1
ATOM 617 N N . SER A 1 82 ? -6.880 -5.555 5.066 1.00 94.31 82 SER A N 1
ATOM 618 C CA . SER A 1 82 ? -7.987 -5.184 4.179 1.00 94.31 82 SER A CA 1
ATOM 619 C C . SER A 1 82 ? -7.764 -3.800 3.553 1.00 94.31 82 SER A C 1
ATOM 621 O O . SER A 1 82 ? -6.800 -3.116 3.885 1.00 94.31 82 SER A O 1
ATOM 623 N N . ASN A 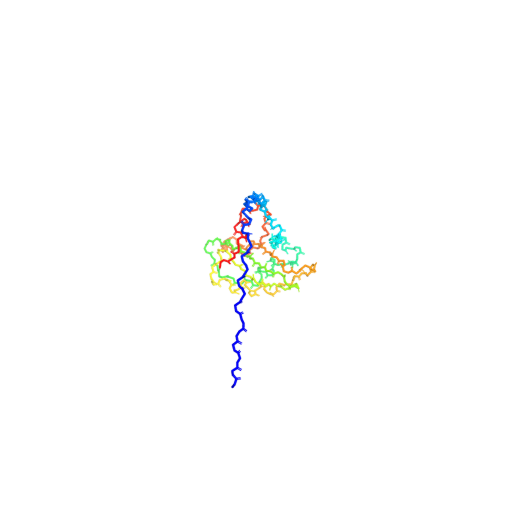1 83 ? -8.623 -3.394 2.608 1.00 94.19 83 ASN A N 1
ATOM 624 C CA . ASN A 1 83 ? -8.624 -2.049 2.003 1.00 94.19 83 ASN A CA 1
ATOM 625 C C . ASN A 1 83 ? -7.234 -1.545 1.562 1.00 94.19 83 ASN A C 1
ATOM 627 O O . ASN A 1 83 ? -6.818 -0.431 1.874 1.00 94.19 83 ASN A O 1
ATOM 631 N N . ILE A 1 84 ? -6.506 -2.398 0.835 1.00 95.56 84 ILE A N 1
ATOM 632 C CA . ILE A 1 84 ? -5.135 -2.122 0.398 1.00 95.56 84 ILE A CA 1
ATOM 633 C C . ILE A 1 84 ? -5.149 -1.120 -0.766 1.00 95.56 84 ILE A C 1
ATOM 635 O O . ILE A 1 84 ? -5.596 -1.440 -1.876 1.00 95.56 84 ILE A O 1
ATOM 639 N N . GLY A 1 85 ? -4.630 0.075 -0.504 1.00 94.50 85 GLY A N 1
ATOM 640 C CA . GLY A 1 85 ? -4.463 1.174 -1.446 1.00 94.50 85 GLY A CA 1
ATOM 641 C C . GLY A 1 85 ? -2.996 1.434 -1.780 1.00 94.50 85 GLY A C 1
ATOM 642 O O . GLY A 1 85 ? -2.089 1.062 -1.038 1.00 94.50 85 GLY A O 1
ATOM 643 N N . PHE A 1 86 ? -2.772 2.111 -2.903 1.00 93.25 86 PHE A N 1
ATOM 644 C CA . PHE A 1 86 ? -1.436 2.414 -3.407 1.00 93.25 86 PHE A CA 1
ATOM 645 C C . PHE A 1 86 ? -1.349 3.861 -3.871 1.00 93.25 86 PHE A C 1
ATOM 647 O O . PHE A 1 86 ? -2.319 4.385 -4.420 1.00 93.25 86 PHE A O 1
ATOM 654 N N . SER A 1 87 ? -0.176 4.464 -3.719 1.00 90.81 87 SER A N 1
ATOM 655 C CA . SER A 1 87 ? 0.215 5.676 -4.441 1.00 90.81 87 SER A CA 1
ATOM 656 C C . SER A 1 87 ? 1.523 5.398 -5.182 1.00 90.81 87 SER A C 1
ATOM 658 O O . SER A 1 87 ? 2.382 4.688 -4.661 1.00 90.81 87 SER A O 1
ATOM 660 N N . ALA A 1 88 ? 1.641 5.902 -6.413 1.00 88.31 88 ALA A N 1
ATOM 661 C CA . ALA A 1 88 ? 2.788 5.697 -7.310 1.00 88.31 88 ALA A CA 1
ATOM 662 C C . ALA A 1 88 ? 3.117 4.233 -7.702 1.00 88.31 88 ALA A C 1
ATOM 664 O O . ALA A 1 88 ? 4.091 3.997 -8.405 1.00 88.31 88 ALA A O 1
ATOM 665 N N . ALA A 1 89 ? 2.296 3.241 -7.328 1.00 90.19 89 ALA A N 1
ATOM 666 C CA . ALA A 1 89 ? 2.516 1.851 -7.738 1.00 90.19 89 ALA A CA 1
ATOM 667 C C . ALA A 1 89 ? 2.041 1.581 -9.183 1.00 90.19 89 ALA A C 1
ATOM 669 O O . ALA A 1 89 ? 0.852 1.830 -9.472 1.00 90.19 89 ALA A O 1
ATOM 670 N N . PRO A 1 90 ? 2.898 0.998 -10.052 1.00 91.94 90 PRO A N 1
ATOM 671 C CA . PRO A 1 90 ? 2.507 0.498 -11.370 1.00 91.94 90 PRO A CA 1
ATOM 672 C C . PRO A 1 90 ? 1.320 -0.462 -11.279 1.00 91.94 90 PRO A C 1
ATOM 674 O O . PRO A 1 90 ? 1.236 -1.263 -10.346 1.00 91.94 90 PRO A O 1
ATOM 677 N N . VAL A 1 91 ? 0.388 -0.376 -12.234 1.00 92.06 91 VAL A N 1
ATOM 678 C CA . VAL A 1 91 ? -0.874 -1.144 -12.215 1.00 92.06 91 VAL A CA 1
ATOM 679 C C . VAL A 1 91 ? -0.611 -2.644 -12.096 1.00 92.06 91 VAL A C 1
ATOM 681 O O . VAL A 1 91 ? -1.236 -3.304 -11.261 1.00 92.06 91 VAL A O 1
ATOM 684 N N . ASP A 1 92 ? 0.379 -3.140 -12.832 1.00 91.62 92 ASP A N 1
ATOM 685 C CA . ASP A 1 92 ? 0.736 -4.557 -12.874 1.00 91.62 92 ASP A CA 1
ATOM 686 C C . ASP A 1 92 ? 1.226 -5.076 -11.517 1.00 91.62 92 ASP A C 1
ATOM 688 O O . ASP A 1 92 ? 0.995 -6.230 -11.166 1.00 91.62 92 ASP A O 1
ATOM 692 N N . TYR A 1 93 ? 1.827 -4.223 -10.682 1.00 93.31 93 TYR A N 1
ATOM 693 C CA . TYR A 1 93 ? 2.359 -4.639 -9.380 1.00 93.31 93 TYR A CA 1
ATOM 694 C C . TYR A 1 93 ? 1.265 -4.727 -8.315 1.00 93.31 93 TYR A C 1
ATOM 696 O O . TYR A 1 93 ? 1.361 -5.529 -7.382 1.00 93.31 93 TYR A O 1
ATOM 704 N N . ARG A 1 94 ? 0.186 -3.946 -8.456 1.00 94.38 94 ARG A N 1
ATOM 705 C CA . ARG A 1 94 ? -0.864 -3.807 -7.430 1.00 94.38 94 ARG A CA 1
ATOM 706 C C . ARG A 1 94 ? -1.487 -5.147 -7.056 1.00 94.38 94 ARG A C 1
ATOM 708 O O . ARG A 1 94 ? -1.726 -5.398 -5.877 1.00 94.38 94 ARG A O 1
ATOM 715 N N . LEU A 1 95 ? -1.753 -6.017 -8.032 1.00 94.19 95 LEU A N 1
ATOM 716 C CA . LEU A 1 95 ? -2.357 -7.328 -7.771 1.00 94.19 95 LEU A CA 1
ATOM 717 C C . LEU A 1 95 ? -1.419 -8.258 -6.994 1.00 94.19 95 LEU A C 1
ATOM 719 O O . LEU A 1 95 ? -1.866 -8.928 -6.061 1.00 94.19 95 LEU A O 1
ATOM 723 N N . HIS A 1 96 ? -0.129 -8.262 -7.330 1.00 94.00 96 HIS A N 1
ATOM 724 C CA . HIS A 1 96 ? 0.876 -9.055 -6.622 1.00 94.00 96 HIS A CA 1
ATOM 725 C C . HIS A 1 96 ? 1.054 -8.556 -5.187 1.00 94.00 96 HIS A C 1
ATOM 727 O O . HIS A 1 96 ? 0.985 -9.358 -4.255 1.00 94.00 96 HIS A O 1
ATOM 733 N N . ILE A 1 97 ? 1.161 -7.236 -5.000 1.00 95.12 97 ILE A N 1
ATOM 734 C CA . ILE A 1 97 ? 1.284 -6.633 -3.669 1.00 95.12 97 ILE A CA 1
ATOM 735 C C . ILE A 1 97 ? 0.054 -6.943 -2.815 1.00 95.12 97 ILE A C 1
ATOM 737 O O . ILE A 1 97 ? 0.202 -7.391 -1.682 1.00 95.12 97 ILE A O 1
ATOM 741 N N . ARG A 1 98 ? -1.168 -6.812 -3.356 1.00 96.62 98 ARG A N 1
ATOM 742 C CA . ARG A 1 98 ? -2.393 -7.172 -2.618 1.00 96.62 98 ARG A CA 1
ATOM 743 C C . ARG A 1 98 ? -2.410 -8.629 -2.172 1.00 96.62 98 ARG A C 1
ATOM 745 O O . ARG A 1 98 ? -2.880 -8.905 -1.073 1.00 96.62 98 ARG A O 1
ATOM 752 N N . ARG A 1 99 ? -1.948 -9.551 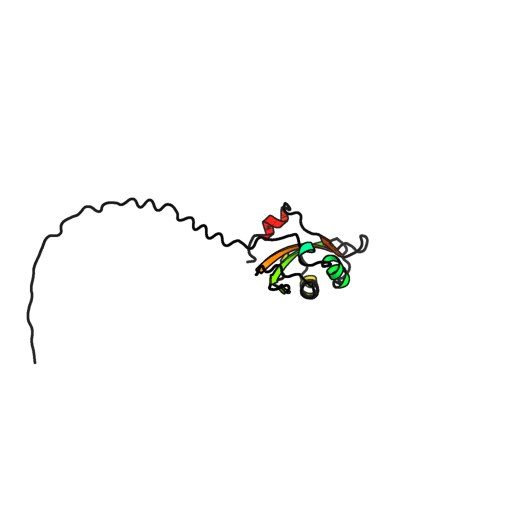-3.021 1.00 95.88 99 ARG A N 1
ATOM 753 C CA . ARG A 1 99 ? -1.942 -10.986 -2.713 1.00 95.88 99 ARG A CA 1
ATOM 754 C C . ARG A 1 99 ? -1.058 -11.279 -1.504 1.00 95.88 99 ARG A C 1
ATOM 756 O O . ARG A 1 99 ? -1.539 -11.898 -0.565 1.00 95.88 99 ARG A O 1
ATOM 763 N N . VAL A 1 100 ? 0.180 -10.789 -1.519 1.00 96.19 100 VAL A N 1
ATOM 764 C CA . VAL A 1 100 ? 1.151 -11.026 -0.438 1.00 96.19 100 VAL A CA 1
ATOM 765 C C . VAL A 1 100 ? 0.741 -10.294 0.840 1.00 96.19 100 VAL A C 1
ATOM 767 O O . VAL A 1 100 ? 0.743 -10.875 1.914 1.00 96.19 100 VAL A O 1
ATOM 770 N N . MET A 1 101 ? 0.277 -9.047 0.732 1.00 96.75 101 MET A N 1
ATOM 771 C CA . MET A 1 101 ? -0.203 -8.275 1.885 1.00 96.75 101 MET A CA 1
ATOM 772 C C . MET A 1 101 ? -1.357 -8.958 2.634 1.00 96.75 101 MET A C 1
ATOM 774 O O . MET A 1 101 ? -1.442 -8.847 3.850 1.00 96.75 101 MET A O 1
ATOM 778 N N . ARG A 1 102 ? -2.247 -9.674 1.933 1.00 96.12 102 ARG A N 1
ATOM 779 C CA . ARG A 1 102 ? -3.350 -10.428 2.561 1.00 96.12 102 ARG A CA 1
ATOM 780 C C . ARG A 1 102 ? -2.899 -11.694 3.291 1.00 96.12 102 ARG A C 1
ATOM 782 O O . ARG A 1 102 ? -3.695 -12.256 4.031 1.00 96.12 102 ARG A O 1
ATOM 789 N N . GLN A 1 103 ? -1.675 -12.153 3.045 1.00 95.38 103 GLN A N 1
ATOM 790 C CA . GLN A 1 103 ? -1.083 -13.321 3.699 1.00 95.38 103 GLN A CA 1
ATOM 791 C C . GLN A 1 103 ? -0.303 -12.943 4.963 1.00 95.38 103 GLN A C 1
ATOM 793 O O . GLN A 1 103 ? 0.137 -13.831 5.686 1.00 95.38 103 GLN A O 1
ATOM 798 N N . LEU A 1 104 ? -0.142 -11.643 5.236 1.00 94.06 104 LEU A N 1
ATOM 799 C CA . LEU A 1 104 ? 0.516 -11.170 6.444 1.00 94.06 104 LEU A CA 1
ATOM 800 C C . LEU A 1 104 ? -0.287 -11.556 7.683 1.00 94.06 104 LEU A C 1
ATOM 802 O O . LEU A 1 104 ? -1.481 -11.266 7.776 1.00 94.06 104 LEU A O 1
ATOM 806 N N . ASP A 1 105 ? 0.410 -12.153 8.644 1.00 91.19 105 ASP A N 1
ATOM 807 C CA . ASP A 1 105 ? -0.111 -12.392 9.980 1.00 91.19 105 ASP A CA 1
ATOM 808 C C . ASP A 1 105 ? 0.175 -11.166 10.855 1.00 91.19 105 ASP A C 1
ATOM 810 O O 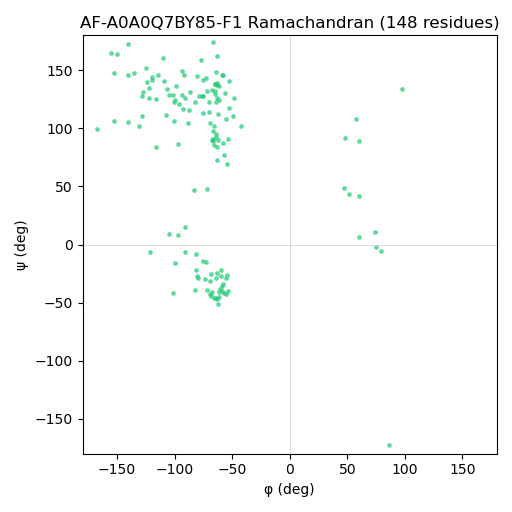. ASP A 1 105 ? 1.327 -10.780 11.083 1.00 91.19 105 ASP A O 1
ATOM 814 N N . CYS A 1 106 ? -0.891 -10.508 11.296 1.00 93.00 106 CYS A N 1
ATOM 815 C CA . CYS A 1 106 ? -0.819 -9.288 12.078 1.00 93.00 106 CYS A CA 1
ATOM 816 C C . CYS A 1 106 ? -1.553 -9.488 13.403 1.00 93.00 106 CYS A C 1
ATOM 818 O O . CYS A 1 106 ? -2.688 -9.961 13.467 1.00 93.00 106 CYS A O 1
ATOM 820 N N . ARG A 1 107 ? -0.919 -9.048 14.486 1.00 91.75 107 ARG A N 1
ATOM 821 C CA . ARG A 1 107 ? -1.502 -9.054 15.824 1.00 91.75 107 ARG A CA 1
ATOM 822 C C . ARG A 1 107 ? -2.701 -8.114 15.858 1.00 91.75 107 ARG A C 1
ATOM 824 O O . ARG A 1 107 ? -2.608 -6.963 15.441 1.00 91.75 107 ARG A O 1
ATOM 831 N N . SER A 1 108 ? -3.818 -8.585 16.404 1.00 83.31 108 SER A N 1
ATOM 832 C CA . SER A 1 108 ? -4.917 -7.696 16.770 1.00 83.31 108 SER A CA 1
ATOM 833 C C . SER A 1 108 ? -4.618 -7.074 18.132 1.00 83.31 108 SER A C 1
ATOM 835 O O . SER A 1 108 ? -4.434 -7.788 19.113 1.00 83.31 108 SER A O 1
ATOM 837 N N . ASP A 1 109 ? -4.581 -5.747 18.204 1.00 80.38 109 ASP A N 1
ATOM 838 C CA . ASP A 1 109 ? -4.446 -4.992 19.456 1.00 80.38 109 ASP A CA 1
ATOM 839 C C . ASP A 1 109 ? -5.814 -4.631 20.073 1.00 80.38 109 ASP A C 1
ATOM 841 O O . ASP A 1 109 ? -5.909 -3.772 20.948 1.00 80.38 109 ASP A O 1
ATOM 845 N N . GLY A 1 110 ? -6.891 -5.275 19.604 1.00 78.12 110 GLY A N 1
ATOM 846 C CA . GLY A 1 110 ? -8.262 -5.011 20.039 1.00 78.12 110 GLY A CA 1
ATOM 847 C C . GLY A 1 110 ? -8.866 -3.715 19.489 1.00 78.12 110 GLY A C 1
ATOM 848 O O . GLY A 1 110 ? -10.039 -3.444 19.744 1.00 78.12 110 GLY A O 1
ATOM 849 N N . GLN A 1 111 ? -8.123 -2.923 18.709 1.00 77.56 111 GLN A N 1
ATOM 850 C CA . GLN A 1 111 ? -8.676 -1.750 18.041 1.00 77.56 111 GLN A CA 1
ATOM 851 C C . GLN A 1 111 ? -9.191 -2.113 16.647 1.00 77.56 111 GLN A C 1
ATOM 853 O O . GLN A 1 111 ? -8.486 -2.671 15.806 1.00 77.56 111 GLN A O 1
ATOM 858 N N . ALA A 1 112 ? -10.451 -1.776 16.388 1.00 75.00 112 ALA A N 1
ATOM 859 C CA . ALA A 1 112 ? -11.060 -1.986 15.084 1.00 75.00 112 ALA A CA 1
ATOM 860 C C . ALA A 1 112 ? -10.666 -0.878 14.093 1.00 75.00 112 ALA A C 1
ATOM 862 O O . ALA A 1 112 ? -10.599 0.296 14.456 1.00 75.00 112 ALA A O 1
ATOM 863 N N . ASN A 1 113 ? -10.506 -1.251 12.818 1.00 82.62 113 ASN A N 1
ATOM 864 C CA . ASN A 1 113 ? -10.390 -0.336 11.674 1.00 82.62 113 ASN A CA 1
ATOM 865 C C . ASN A 1 113 ? -9.197 0.637 11.745 1.00 82.62 113 ASN A C 1
ATOM 867 O O . ASN A 1 113 ? -9.319 1.817 11.408 1.00 82.62 113 ASN A O 1
ATOM 871 N N . GLN A 1 114 ? -8.034 0.149 12.172 1.00 89.50 114 GLN A N 1
ATOM 872 C CA . GLN A 1 114 ? -6.804 0.938 12.138 1.00 89.50 114 GLN A CA 1
ATOM 873 C C . GLN A 1 114 ? -6.260 1.041 10.712 1.00 89.50 114 GLN A C 1
ATOM 875 O O . GLN A 1 114 ? -6.302 0.067 9.961 1.00 89.50 114 GLN A O 1
ATOM 880 N N . ARG A 1 115 ? -5.721 2.209 10.349 1.00 92.56 115 ARG A N 1
ATOM 881 C CA . ARG A 1 115 ? -5.119 2.468 9.034 1.00 92.56 115 ARG A CA 1
ATOM 882 C C . ARG A 1 115 ? -3.608 2.534 9.169 1.00 92.56 115 ARG A C 1
ATOM 884 O O . ARG A 1 115 ? -3.100 3.233 10.041 1.00 92.56 115 ARG A O 1
ATOM 891 N N . PHE A 1 116 ? -2.907 1.859 8.273 1.00 93.12 116 PHE A N 1
ATOM 892 C CA . PHE A 1 116 ? -1.454 1.794 8.249 1.00 93.12 116 PHE A CA 1
ATOM 893 C C . PHE A 1 116 ? -0.903 2.232 6.896 1.00 93.12 116 PHE A C 1
ATOM 895 O O . PHE A 1 116 ? -1.557 2.057 5.863 1.00 93.12 116 PHE A O 1
ATOM 902 N N . ALA A 1 117 ? 0.314 2.771 6.903 1.00 93.75 117 ALA A N 1
ATOM 903 C CA . ALA A 1 117 ? 1.085 3.064 5.707 1.00 93.75 117 ALA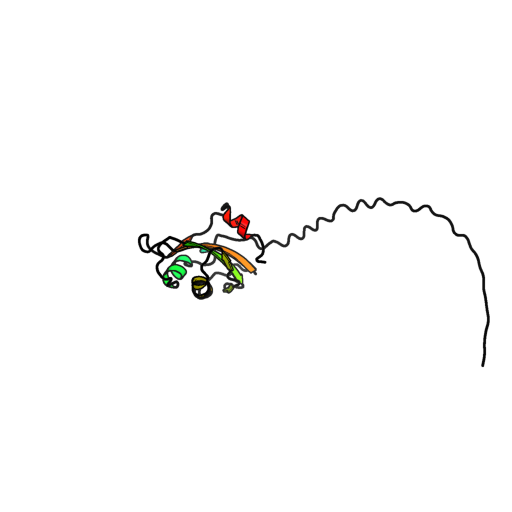 A CA 1
ATOM 904 C C . ALA A 1 117 ? 2.572 2.744 5.889 1.00 93.75 117 ALA A C 1
ATOM 906 O O . ALA A 1 117 ? 3.141 2.941 6.962 1.00 93.75 117 ALA A O 1
ATOM 907 N N . PHE A 1 118 ? 3.210 2.292 4.813 1.00 94.12 118 PHE A N 1
ATOM 908 C CA . PHE A 1 118 ? 4.661 2.133 4.728 1.00 94.12 118 PHE A CA 1
ATOM 909 C C . PHE A 1 118 ? 5.138 2.334 3.283 1.00 94.12 118 PHE A C 1
ATOM 911 O O . PHE A 1 118 ? 4.336 2.304 2.343 1.00 94.12 118 PHE A O 1
ATOM 918 N N . MET A 1 119 ? 6.444 2.544 3.108 1.00 93.31 119 MET A N 1
ATOM 919 C CA . MET A 1 119 ? 7.063 2.647 1.788 1.00 93.31 119 MET A CA 1
ATOM 920 C C . MET A 1 119 ? 7.596 1.282 1.354 1.00 93.31 119 MET A C 1
ATOM 922 O O . MET A 1 119 ? 8.340 0.635 2.088 1.00 93.31 119 MET A O 1
ATOM 926 N N . LEU A 1 120 ? 7.237 0.853 0.151 1.00 93.38 120 LEU A N 1
ATOM 927 C CA . LEU A 1 120 ? 7.798 -0.310 -0.519 1.00 93.38 120 LEU A CA 1
ATOM 928 C C . LEU A 1 120 ? 8.696 0.177 -1.654 1.00 93.38 120 LEU A C 1
ATOM 930 O O . LEU A 1 120 ? 8.216 0.718 -2.647 1.00 93.38 120 LEU A O 1
ATOM 934 N N . ARG A 1 121 ? 9.998 -0.036 -1.508 1.00 92.12 121 ARG A N 1
ATOM 935 C CA . ARG A 1 121 ? 11.005 0.324 -2.497 1.00 92.12 121 ARG A CA 1
ATOM 936 C C . ARG A 1 121 ? 11.413 -0.902 -3.294 1.00 92.12 121 ARG A C 1
ATOM 938 O O . ARG A 1 121 ? 11.875 -1.898 -2.741 1.00 92.12 121 ARG A O 1
ATOM 945 N N . HIS A 1 122 ? 11.257 -0.814 -4.604 1.00 90.44 122 HIS A N 1
ATOM 946 C CA . HIS A 1 122 ? 11.745 -1.802 -5.550 1.00 90.44 122 HIS A CA 1
ATOM 947 C C . HIS A 1 122 ? 13.035 -1.275 -6.165 1.00 90.44 122 HIS A C 1
ATOM 949 O O . HIS A 1 122 ? 12.992 -0.315 -6.927 1.00 90.44 122 HIS A O 1
ATOM 955 N N . ARG A 1 123 ? 14.185 -1.829 -5.777 1.00 87.12 123 ARG A N 1
ATOM 956 C CA . ARG A 1 123 ? 15.489 -1.398 -6.295 1.00 87.12 123 ARG A CA 1
ATOM 957 C C . ARG A 1 123 ? 15.736 -1.948 -7.698 1.00 87.12 123 ARG A C 1
ATOM 959 O O . ARG A 1 123 ? 15.137 -2.952 -8.084 1.00 87.12 123 ARG A O 1
ATOM 966 N N . SER A 1 124 ? 16.634 -1.296 -8.434 1.00 82.06 124 SER A N 1
ATOM 967 C CA . SER A 1 124 ? 17.135 -1.832 -9.698 1.00 82.06 124 SER A CA 1
ATOM 968 C C . SER A 1 124 ? 17.883 -3.147 -9.470 1.00 82.06 124 SER A C 1
ATOM 970 O O . SER A 1 124 ? 18.292 -3.466 -8.347 1.00 82.06 124 SER A O 1
ATOM 972 N N . ALA A 1 125 ? 18.061 -3.919 -10.543 1.00 71.81 125 ALA A N 1
ATOM 973 C CA . ALA A 1 125 ? 18.756 -5.206 -10.490 1.00 71.81 125 ALA A CA 1
ATOM 974 C C . ALA A 1 125 ? 20.176 -5.101 -9.891 1.00 71.81 125 ALA A C 1
ATOM 976 O O . ALA A 1 125 ? 20.627 -6.040 -9.238 1.00 71.81 125 ALA A O 1
ATOM 977 N N . ASP A 1 126 ? 20.821 -3.940 -10.039 1.00 71.31 126 ASP A N 1
ATOM 978 C CA . ASP A 1 126 ? 22.189 -3.681 -9.580 1.00 71.31 126 ASP A CA 1
ATOM 979 C C . ASP A 1 126 ? 22.281 -3.332 -8.079 1.00 71.31 126 ASP A C 1
ATOM 981 O O . ASP A 1 126 ? 23.328 -3.521 -7.465 1.00 71.31 126 ASP A O 1
ATOM 985 N N . GLU A 1 127 ? 21.190 -2.861 -7.458 1.00 64.00 127 GLU A N 1
ATOM 986 C CA . GLU A 1 127 ? 21.162 -2.393 -6.055 1.00 64.00 127 GLU A CA 1
ATOM 987 C C . GLU A 1 127 ? 20.487 -3.372 -5.071 1.00 64.00 127 GLU A C 1
ATOM 989 O O . GLU A 1 127 ? 20.280 -3.050 -3.901 1.00 64.00 127 GLU A O 1
ATOM 994 N N . ALA A 1 128 ? 20.168 -4.584 -5.524 1.00 54.84 128 ALA A N 1
ATOM 995 C CA . ALA A 1 128 ? 19.571 -5.664 -4.738 1.00 54.84 128 ALA A CA 1
ATOM 996 C C . ALA A 1 128 ? 18.184 -5.357 -4.110 1.00 54.84 128 ALA A C 1
ATOM 998 O O . ALA A 1 128 ? 18.037 -5.025 -2.931 1.00 54.84 128 ALA A O 1
ATOM 999 N N . GLY A 1 129 ? 17.135 -5.653 -4.887 1.00 66.31 129 GLY A N 1
ATOM 1000 C CA . GLY A 1 129 ? 15.895 -6.266 -4.389 1.00 66.31 129 GLY A CA 1
ATOM 1001 C C . GLY A 1 129 ? 14.791 -5.359 -3.826 1.00 66.31 129 GLY A C 1
ATOM 1002 O O . GLY A 1 129 ? 14.800 -4.134 -3.933 1.00 66.31 129 GLY A O 1
ATOM 1003 N N . LEU A 1 130 ? 13.771 -6.007 -3.256 1.00 74.94 130 LEU A N 1
ATOM 1004 C CA . LEU A 1 130 ? 12.630 -5.350 -2.614 1.00 74.94 130 LEU A CA 1
ATOM 1005 C C . LEU A 1 130 ? 12.934 -5.036 -1.151 1.00 74.94 130 LEU A C 1
ATOM 1007 O O . LEU A 1 130 ? 13.357 -5.910 -0.395 1.00 74.94 130 LEU A O 1
ATOM 1011 N N . GLN A 1 131 ? 12.663 -3.796 -0.750 1.00 79.94 131 GLN A N 1
ATOM 1012 C CA . GLN A 1 131 ? 12.823 -3.315 0.618 1.00 79.94 131 GLN A CA 1
ATOM 1013 C C . GLN A 1 131 ? 11.532 -2.642 1.079 1.00 79.94 131 GLN A C 1
ATOM 1015 O O . GLN A 1 131 ? 11.015 -1.747 0.415 1.00 79.94 131 GLN A O 1
ATOM 1020 N N . ALA A 1 132 ? 11.012 -3.057 2.230 1.00 74.75 132 ALA A N 1
ATOM 1021 C CA . ALA A 1 132 ? 9.916 -2.365 2.895 1.00 74.75 132 ALA A CA 1
ATOM 1022 C C . ALA A 1 132 ? 10.481 -1.523 4.044 1.00 74.75 132 ALA A C 1
ATOM 1024 O O . ALA A 1 132 ? 11.241 -2.023 4.873 1.00 74.75 132 ALA A O 1
ATOM 1025 N N . THR A 1 133 ? 10.127 -0.243 4.090 1.00 78.19 133 THR A N 1
ATOM 1026 C CA . THR A 1 133 ? 10.630 0.710 5.081 1.00 78.19 133 THR A CA 1
ATOM 1027 C C . THR A 1 133 ? 9.459 1.409 5.757 1.00 78.19 133 THR A C 1
ATOM 1029 O O . THR A 1 133 ? 8.541 1.911 5.101 1.00 78.19 133 THR A O 1
ATOM 1032 N N . ALA A 1 134 ? 9.490 1.450 7.090 1.00 79.19 134 ALA A N 1
ATOM 1033 C CA . ALA A 1 134 ? 8.542 2.241 7.859 1.00 79.19 134 ALA A CA 1
ATOM 1034 C C . ALA A 1 134 ? 8.729 3.730 7.532 1.00 79.19 134 ALA A C 1
ATOM 1036 O O . ALA A 1 134 ? 9.855 4.213 7.405 1.00 79.19 134 ALA A O 1
ATOM 1037 N N . LEU A 1 135 ? 7.625 4.459 7.389 1.00 75.31 135 LEU A N 1
ATOM 1038 C CA . LEU A 1 135 ? 7.689 5.905 7.205 1.00 75.31 135 LEU A CA 1
ATOM 1039 C C . LEU A 1 135 ? 8.076 6.565 8.530 1.00 75.31 135 LEU A C 1
ATOM 1041 O O . LEU A 1 135 ? 7.621 6.143 9.593 1.00 75.31 135 LEU A O 1
ATOM 1045 N N . SER A 1 136 ? 8.880 7.625 8.464 1.00 72.06 136 SER A N 1
ATOM 1046 C CA . SER A 1 136 ? 9.031 8.520 9.613 1.00 72.06 136 SER A CA 1
ATOM 1047 C C . SER A 1 136 ? 7.687 9.214 9.882 1.00 72.06 136 SER A C 1
ATOM 1049 O O . SER A 1 136 ? 7.062 9.635 8.906 1.00 72.06 136 SER A O 1
ATOM 1051 N N . PRO A 1 137 ? 7.237 9.369 11.144 1.00 65.94 137 PRO A N 1
ATOM 1052 C CA . PRO A 1 137 ? 5.986 10.060 11.484 1.00 65.94 137 PRO A CA 1
ATOM 1053 C C . PRO A 1 137 ? 5.887 11.486 10.923 1.00 65.94 137 PRO A C 1
ATOM 1055 O O . PRO A 1 137 ? 4.786 11.958 10.655 1.00 65.94 137 PRO A O 1
ATOM 1058 N N . ASP A 1 138 ? 7.033 12.132 10.694 1.00 63.25 138 ASP A N 1
ATOM 1059 C CA . ASP A 1 138 ? 7.131 13.507 10.191 1.00 63.25 138 ASP A CA 1
ATOM 1060 C C . ASP A 1 138 ? 7.346 13.580 8.671 1.00 63.25 138 ASP A C 1
ATOM 1062 O O . ASP A 1 138 ? 7.633 14.644 8.120 1.00 63.25 138 ASP A O 1
ATOM 1066 N N . ALA A 1 139 ? 7.253 12.452 7.959 1.00 66.56 139 ALA A N 1
ATOM 1067 C CA . ALA A 1 139 ? 7.469 12.446 6.520 1.00 66.56 139 ALA A CA 1
ATOM 1068 C C . ALA A 1 139 ? 6.394 13.305 5.821 1.00 66.56 139 ALA A C 1
ATOM 1070 O O . ALA A 1 139 ? 5.205 13.018 5.970 1.00 66.56 139 ALA A O 1
ATOM 1071 N N . PRO A 1 140 ? 6.764 14.292 4.980 1.00 64.94 140 PRO A N 1
ATOM 1072 C CA . PRO A 1 140 ? 5.799 15.139 4.264 1.00 64.94 140 PRO A CA 1
ATOM 1073 C C . PRO A 1 140 ? 4.870 14.330 3.343 1.00 64.94 140 PRO A C 1
ATOM 1075 O O . PRO A 1 140 ? 3.750 14.741 3.048 1.00 64.94 140 PRO A O 1
ATOM 1078 N N . LEU A 1 141 ? 5.291 13.124 2.954 1.00 65.38 141 LEU A N 1
ATOM 1079 C CA . LEU A 1 141 ? 4.462 12.159 2.237 1.00 65.38 141 LEU A CA 1
ATOM 1080 C C . LEU A 1 141 ? 3.248 11.683 3.048 1.00 65.38 141 LEU A C 1
ATOM 1082 O O . LEU A 1 141 ? 2.253 11.317 2.445 1.00 65.38 141 LEU A O 1
ATOM 1086 N N . LEU A 1 142 ? 3.258 11.724 4.383 1.00 62.94 142 LEU A N 1
ATOM 1087 C CA . LEU A 1 142 ? 2.086 11.377 5.199 1.00 62.94 142 LEU A CA 1
ATOM 1088 C C . LEU A 1 142 ? 0.962 12.412 5.073 1.00 62.94 142 LEU A C 1
ATOM 1090 O O . LEU A 1 142 ? -0.210 12.042 5.111 1.00 62.94 142 LEU A O 1
ATOM 1094 N N . ALA A 1 143 ? 1.301 13.687 4.856 1.00 62.75 143 ALA A N 1
ATOM 1095 C CA . ALA A 1 143 ? 0.320 14.762 4.698 1.00 62.75 143 ALA A CA 1
ATOM 1096 C C . ALA A 1 143 ? -0.491 14.641 3.396 1.00 62.75 143 ALA A C 1
ATOM 1098 O O . ALA A 1 143 ? -1.633 15.084 3.336 1.00 62.75 143 ALA A O 1
ATOM 1099 N N . THR A 1 144 ? 0.058 13.984 2.368 1.00 60.47 144 THR A N 1
ATOM 1100 C CA . THR A 1 144 ? -0.692 13.653 1.142 1.00 60.47 144 THR A CA 1
ATOM 1101 C C . THR A 1 144 ? -1.562 12.398 1.294 1.00 60.47 144 THR A C 1
ATOM 1103 O O . THR A 1 144 ? -2.381 12.112 0.423 1.00 60.47 144 THR A O 1
ATOM 1106 N N . LEU A 1 145 ? -1.437 11.648 2.400 1.00 56.75 145 LEU A N 1
ATOM 1107 C CA . LEU A 1 145 ? -2.153 10.384 2.625 1.00 56.75 145 LEU A CA 1
ATOM 1108 C C . LEU A 1 145 ? -3.395 10.489 3.504 1.00 56.75 145 LEU A C 1
ATOM 1110 O O . LEU A 1 145 ? -4.186 9.543 3.527 1.00 56.75 145 LEU A O 1
ATOM 1114 N N . THR A 1 146 ? -3.554 11.586 4.241 1.00 57.38 146 THR A N 1
ATOM 1115 C CA . THR A 1 146 ? -4.730 11.854 5.083 1.00 57.38 146 THR A CA 1
ATOM 1116 C C . THR A 1 146 ? -5.959 12.260 4.273 1.00 57.38 146 THR A C 1
ATOM 1118 O O . THR A 1 146 ? -7.071 12.199 4.797 1.00 57.38 146 THR A O 1
ATOM 1121 N N . LEU A 1 147 ? -5.784 12.604 2.995 1.00 55.16 147 LEU A N 1
ATOM 1122 C CA . LEU A 1 147 ? -6.886 12.867 2.078 1.00 55.16 147 LEU A CA 1
ATOM 1123 C C . LEU A 1 147 ? -7.597 11.547 1.709 1.00 55.16 147 LEU A C 1
ATOM 1125 O O . LEU A 1 147 ? -6.929 10.546 1.409 1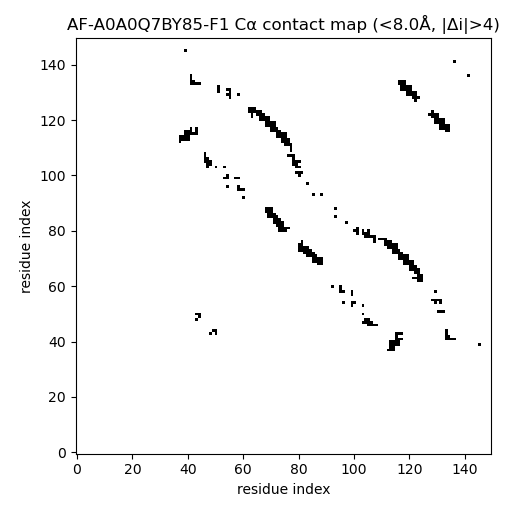.00 55.16 147 LEU A O 1
ATOM 1129 N N . PRO A 1 148 ? -8.941 11.499 1.780 1.00 48.59 148 PRO A N 1
ATOM 1130 C CA . PRO A 1 148 ? -9.703 10.335 1.347 1.00 48.59 148 PRO A CA 1
ATOM 1131 C C . PRO A 1 148 ? -9.408 10.031 -0.132 1.00 48.59 148 PRO A C 1
ATOM 1133 O O . PRO A 1 148 ? -9.141 10.956 -0.895 1.00 48.59 148 PRO A O 1
ATOM 1136 N N . PRO A 1 149 ? -9.399 8.749 -0.543 1.00 49.12 149 PRO A N 1
ATOM 1137 C CA . PRO A 1 149 ? -9.423 8.431 -1.963 1.00 49.12 149 PRO A CA 1
ATOM 1138 C C . PRO A 1 149 ? -10.753 8.940 -2.532 1.00 49.12 149 PRO A C 1
ATOM 1140 O O . PRO A 1 149 ? -11.801 8.569 -1.999 1.00 49.12 149 PRO A O 1
ATOM 1143 N N . ASP A 1 150 ? -10.689 9.804 -3.543 1.00 46.34 150 ASP A N 1
ATOM 1144 C CA . ASP A 1 150 ? -11.847 10.145 -4.379 1.00 46.34 150 ASP A CA 1
ATOM 1145 C C . ASP A 1 150 ? -12.413 8.896 -5.080 1.00 46.34 150 ASP A C 1
ATOM 1147 O O . ASP A 1 150 ? -11.612 7.991 -5.438 1.00 46.34 150 ASP A O 1
#

Sequence (150 aa):
MSRTFAFVLLAAALASLPPVCQAQTSLPHVDVSARRAAQLRVDVFKVCPGYAEHLREGLRLPPVSEGTDMLVRFELKAGMVSNIGFSAAPVDYRLHIRRVMRQLDCRSDGQANQRFAFMLRHRSADEAGLQATALSPDAPLLATLTLPPD

Nearest PDB structures (foldseek):
  1s62-assembly1_A  TM=5.945E-01  e=5.052E-01  Escherichia coli
  2x9a-assembly1_D  TM=6.244E-01  e=1.124E+00  Escherichia coli
  2qsd-assembly3_D  TM=1.840E-01  e=2.352E+00  Idiomarina loihiensis